Protein AF-A0A315XHP5-F1 (afdb_monomer_lite)

Structure (mmCIF, N/CA/C/O backbone):
data_AF-A0A315XHP5-F1
#
_entry.id   AF-A0A315XHP5-F1
#
loop_
_atom_site.group_PDB
_atom_site.id
_atom_site.type_symbol
_atom_site.label_atom_id
_atom_site.label_alt_id
_atom_site.label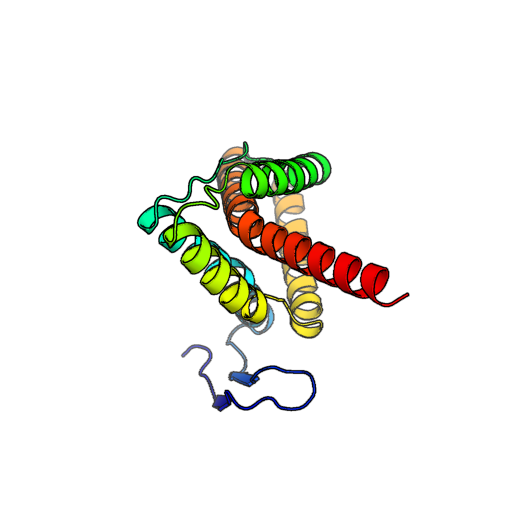_comp_id
_atom_site.label_asym_id
_atom_site.label_entity_id
_atom_site.label_seq_id
_atom_site.pdbx_PDB_ins_code
_atom_site.Cartn_x
_atom_site.Cartn_y
_atom_site.Cartn_z
_atom_site.occupancy
_atom_site.B_iso_or_equiv
_atom_site.auth_seq_id
_atom_site.auth_comp_id
_atom_site.auth_asym_id
_atom_site.auth_atom_id
_atom_site.pdbx_PDB_model_num
ATOM 1 N N . MET A 1 1 ? -13.627 -26.303 9.948 1.00 48.09 1 MET A N 1
ATOM 2 C CA . MET A 1 1 ? -14.418 -25.221 10.567 1.00 48.09 1 MET A CA 1
ATOM 3 C C . MET A 1 1 ? -13.450 -24.093 10.889 1.00 48.09 1 MET A C 1
ATOM 5 O O . MET A 1 1 ? -12.541 -24.327 11.677 1.00 48.09 1 MET A O 1
ATOM 9 N N . GLY A 1 2 ? -13.525 -22.995 10.132 1.00 52.03 2 GLY A N 1
ATOM 10 C CA . GLY A 1 2 ? -12.643 -21.823 10.245 1.00 52.03 2 GLY A CA 1
ATOM 11 C C . GLY A 1 2 ? -13.203 -20.770 11.203 1.00 52.03 2 GLY A C 1
ATOM 12 O O . GLY A 1 2 ? -14.268 -20.991 11.780 1.00 52.03 2 GLY A O 1
ATOM 13 N N . ALA A 1 3 ? -12.488 -19.652 11.362 1.00 57.41 3 ALA A N 1
ATOM 14 C CA . ALA A 1 3 ? -12.960 -18.525 12.161 1.00 57.41 3 ALA A CA 1
ATOM 15 C C . ALA A 1 3 ? -14.303 -18.014 11.611 1.00 57.41 3 ALA A C 1
ATOM 17 O O . ALA A 1 3 ? -14.459 -17.842 10.400 1.00 57.41 3 ALA A O 1
ATOM 18 N N . ARG A 1 4 ? -15.285 -17.826 12.494 1.00 66.38 4 ARG A N 1
ATOM 19 C CA . ARG A 1 4 ? -16.578 -17.215 12.182 1.00 66.38 4 ARG A CA 1
ATOM 20 C C . ARG A 1 4 ? -16.656 -15.854 12.850 1.00 66.38 4 ARG A C 1
ATOM 22 O O . ARG A 1 4 ? -16.218 -15.710 13.987 1.00 66.38 4 ARG A O 1
ATOM 29 N N . ILE A 1 5 ? -17.243 -14.902 12.135 1.00 67.19 5 ILE A N 1
ATOM 30 C CA . ILE A 1 5 ? -17.644 -13.615 12.697 1.00 67.19 5 ILE A CA 1
ATOM 31 C C . ILE A 1 5 ? -18.710 -13.902 13.759 1.00 67.19 5 ILE A C 1
ATOM 33 O O . ILE A 1 5 ? -19.704 -14.569 13.462 1.00 67.19 5 ILE A O 1
ATOM 37 N N . THR A 1 6 ? -18.459 -13.474 14.991 1.00 69.94 6 THR A N 1
ATOM 38 C CA . THR A 1 6 ? -19.378 -13.623 16.129 1.00 69.94 6 THR A CA 1
ATOM 39 C C . THR A 1 6 ? -20.142 -12.346 16.400 1.00 69.94 6 THR A C 1
ATOM 41 O O . THR A 1 6 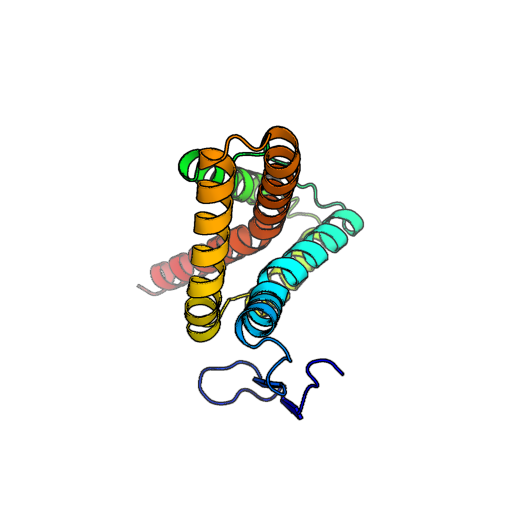? -21.309 -12.425 16.769 1.00 69.94 6 THR A O 1
ATOM 44 N N . ASP A 1 7 ? -19.509 -11.201 16.162 1.00 65.00 7 ASP A N 1
ATOM 45 C CA . ASP A 1 7 ? -20.145 -9.898 16.263 1.00 65.00 7 ASP A CA 1
ATOM 46 C C . ASP A 1 7 ? -19.640 -8.973 15.152 1.00 65.00 7 ASP A C 1
ATOM 48 O O . ASP A 1 7 ? -18.492 -9.070 14.710 1.00 65.00 7 ASP A O 1
ATOM 52 N N . PHE A 1 8 ? -20.524 -8.113 14.660 1.00 66.88 8 PHE A N 1
ATOM 53 C CA . PHE A 1 8 ? -20.239 -7.140 13.612 1.00 66.88 8 PHE A CA 1
ATOM 54 C C . PHE A 1 8 ? -21.026 -5.869 13.903 1.00 66.88 8 PHE A C 1
ATOM 56 O O . PHE A 1 8 ? -22.255 -5.846 13.808 1.00 66.88 8 PHE A O 1
ATOM 63 N N . SER A 1 9 ? -20.311 -4.789 14.204 1.00 64.00 9 SER A N 1
ATOM 64 C CA . SER A 1 9 ? -20.898 -3.469 14.382 1.00 64.00 9 SER A CA 1
ATOM 65 C C . SER A 1 9 ? -20.181 -2.443 13.520 1.00 64.00 9 SER A C 1
ATOM 67 O O . SER A 1 9 ? -18.962 -2.298 13.570 1.00 64.00 9 SER A O 1
ATOM 69 N N . VAL A 1 10 ? -20.974 -1.687 12.763 1.00 63.47 10 VAL A N 1
ATOM 70 C CA . VAL A 1 10 ? -20.528 -0.526 11.972 1.00 63.47 10 VAL A CA 1
ATOM 71 C C . VAL A 1 10 ? -20.698 0.777 12.764 1.00 63.47 10 VAL A C 1
ATOM 73 O O . VAL A 1 10 ? -20.462 1.864 12.246 1.00 63.47 10 VAL A O 1
ATOM 76 N N . ILE A 1 11 ? -21.164 0.687 14.015 1.00 65.25 11 ILE A N 1
ATOM 77 C CA . ILE A 1 11 ? -21.363 1.844 14.886 1.00 65.25 11 ILE A CA 1
ATOM 78 C C . ILE A 1 11 ? -20.035 2.121 15.603 1.00 65.25 11 ILE A C 1
ATOM 80 O O . ILE A 1 11 ? -19.528 1.222 16.282 1.00 65.25 11 ILE A O 1
ATOM 84 N N . PRO A 1 12 ? -19.474 3.339 15.483 1.00 56.47 12 PRO A N 1
ATOM 85 C CA . PRO A 1 12 ? -18.249 3.713 16.176 1.00 56.47 12 PRO A CA 1
ATOM 86 C C . PRO A 1 12 ? -18.390 3.516 17.686 1.00 56.47 12 PRO A C 1
ATOM 88 O O . PRO A 1 12 ? -19.360 3.973 18.295 1.00 56.47 12 PRO A O 1
ATOM 91 N N . SER A 1 13 ? -17.418 2.836 18.286 1.00 49.19 13 SER A N 1
ATOM 92 C CA . SER A 1 13 ? -17.386 2.509 19.711 1.00 49.19 13 SER A CA 1
ATOM 93 C C . SER A 1 13 ? -15.965 2.721 20.228 1.00 49.19 13 SER A C 1
ATOM 95 O O . SER A 1 13 ? -15.024 2.059 19.777 1.00 49.19 13 SER A O 1
ATOM 97 N N . GLY A 1 14 ? -15.802 3.679 21.146 1.00 64.06 14 GLY A N 1
ATOM 98 C CA . GLY A 1 14 ? -14.495 4.050 21.697 1.00 64.06 14 GLY A CA 1
ATOM 99 C C . GLY A 1 14 ? -13.502 4.489 20.614 1.00 64.06 14 GLY A C 1
ATOM 100 O O . GLY A 1 14 ? -13.785 5.411 19.853 1.00 64.06 14 GLY A O 1
ATOM 101 N N . ASP A 1 15 ? -12.356 3.805 20.540 1.00 54.47 15 ASP A N 1
ATOM 102 C CA . ASP A 1 15 ? -11.249 4.091 19.608 1.00 54.47 15 ASP A CA 1
ATOM 103 C C . ASP A 1 15 ? -11.386 3.398 18.235 1.00 54.47 15 ASP A C 1
ATOM 105 O O . ASP A 1 15 ? -10.457 3.431 17.426 1.00 54.47 15 ASP A O 1
ATOM 109 N N . THR A 1 16 ? -12.517 2.744 17.949 1.00 48.78 16 THR A N 1
ATOM 110 C CA . THR A 1 16 ? -12.709 1.981 16.703 1.00 48.78 16 THR A CA 1
ATOM 111 C C . THR A 1 16 ? -13.852 2.545 15.860 1.00 48.78 16 THR A C 1
ATOM 113 O O . THR A 1 16 ? -14.914 2.902 16.371 1.00 48.78 16 THR A O 1
ATOM 116 N N . LEU A 1 17 ? -13.651 2.607 14.538 1.00 52.59 17 LEU A N 1
ATOM 117 C CA . LEU A 1 17 ? -14.651 3.060 13.550 1.00 52.59 17 LEU A CA 1
ATOM 118 C C . LEU A 1 17 ? -15.741 2.003 13.260 1.00 52.59 17 LEU A C 1
ATOM 120 O O . LEU A 1 17 ? -16.533 2.155 12.334 1.00 52.59 17 LEU A O 1
ATOM 124 N N . GLY A 1 18 ? -15.761 0.932 14.047 1.00 54.78 18 GLY A N 1
ATOM 125 C CA . GLY A 1 18 ? -16.517 -0.297 13.860 1.00 54.78 18 GLY A CA 1
ATOM 126 C C . GLY A 1 18 ? -15.705 -1.449 14.449 1.00 54.78 18 GLY A C 1
ATOM 127 O O . GLY A 1 18 ? -14.478 -1.365 14.527 1.00 54.78 18 GLY A O 1
ATOM 128 N N . HIS A 1 19 ? -16.372 -2.507 14.892 1.00 59.78 19 HIS A N 1
ATOM 129 C CA . HIS A 1 19 ? -15.698 -3.660 15.475 1.00 59.78 19 HIS A CA 1
ATOM 130 C C . HIS A 1 19 ? -16.249 -4.948 14.870 1.00 59.78 19 HIS A C 1
ATOM 132 O O . HIS A 1 19 ? -17.439 -5.058 14.561 1.00 59.78 19 HIS A O 1
ATOM 138 N N . VAL A 1 20 ? -15.355 -5.910 14.678 1.00 60.09 20 VAL A N 1
ATOM 139 C CA . VAL A 1 20 ? -15.707 -7.245 14.217 1.00 60.09 20 VAL A CA 1
ATOM 140 C C . VAL A 1 20 ? -15.006 -8.229 15.138 1.00 60.09 20 VAL A C 1
ATOM 142 O O . VAL A 1 20 ? -13.777 -8.251 15.204 1.00 60.09 20 VAL A O 1
ATOM 145 N N . GLU A 1 21 ? -15.786 -9.006 15.882 1.00 64.56 21 GLU A N 1
ATOM 146 C CA . GLU A 1 21 ? -15.270 -10.100 16.699 1.00 64.56 21 GLU A CA 1
ATOM 147 C C . GLU A 1 21 ? -15.307 -11.401 15.909 1.00 64.56 21 GLU A C 1
ATOM 149 O O . GLU A 1 21 ? -16.237 -11.683 15.147 1.00 64.56 21 GLU A O 1
ATOM 154 N N . TYR A 1 22 ? -14.285 -12.225 16.119 1.00 65.44 22 TYR A N 1
ATOM 155 C CA . TYR A 1 22 ? -14.148 -13.507 15.452 1.00 65.44 22 TYR A CA 1
ATOM 156 C C . TYR A 1 22 ? -13.828 -14.586 16.478 1.00 65.44 22 TYR A C 1
ATOM 158 O O . TYR A 1 22 ? -13.033 -14.379 17.397 1.00 65.44 22 TYR A O 1
ATOM 166 N N . THR A 1 23 ? -14.378 -15.785 16.288 1.00 62.31 23 THR A N 1
ATOM 167 C CA . THR A 1 23 ? -13.933 -16.957 17.052 1.00 62.31 23 THR A CA 1
ATOM 168 C C . THR A 1 23 ? -12.448 -17.211 16.810 1.00 62.31 23 THR A C 1
ATOM 170 O O . THR A 1 23 ? -12.006 -17.173 15.657 1.00 62.31 23 THR A O 1
ATOM 173 N N . ASN A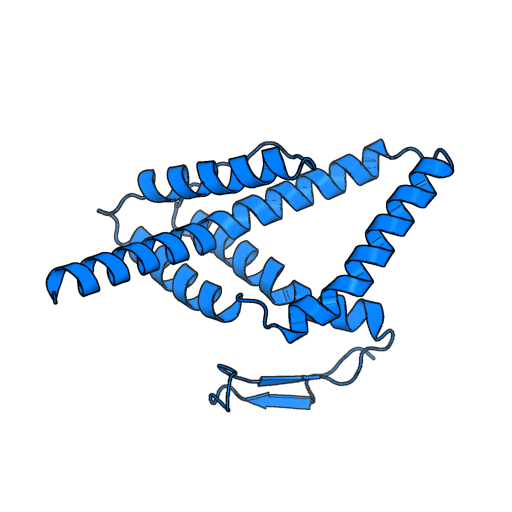 1 24 ? -11.722 -17.582 17.865 1.00 59.38 24 ASN A N 1
ATOM 174 C CA . ASN A 1 24 ? -10.297 -17.890 17.789 1.00 59.38 24 ASN A CA 1
ATOM 175 C C . ASN A 1 24 ? -10.014 -18.912 16.658 1.00 59.38 24 ASN A C 1
ATOM 177 O O . ASN A 1 24 ? -10.641 -19.980 16.627 1.00 59.38 24 ASN A O 1
ATOM 181 N N . PRO A 1 25 ? -9.117 -18.612 15.702 1.00 60.03 25 PRO A N 1
ATOM 182 C CA . PRO A 1 25 ? -8.815 -19.527 14.614 1.00 60.03 25 PRO A CA 1
ATOM 183 C C . PRO A 1 25 ? -8.159 -20.811 15.136 1.00 60.03 25 PRO A C 1
ATOM 185 O O . PRO A 1 25 ? -7.469 -20.807 16.152 1.00 60.03 25 PRO A O 1
ATOM 188 N N . LYS A 1 26 ? -8.329 -21.921 14.398 1.00 61.09 26 LYS A N 1
ATOM 189 C CA . LYS A 1 26 ? -7.779 -23.247 14.758 1.00 61.09 26 LYS A CA 1
ATOM 190 C C . LYS A 1 26 ? -6.289 -23.224 15.112 1.00 61.09 26 LYS A C 1
ATOM 192 O O . LYS A 1 26 ? -5.851 -24.017 15.936 1.00 61.09 26 LYS A O 1
ATOM 197 N N . ILE A 1 27 ? -5.530 -22.345 14.458 1.00 66.19 27 ILE A N 1
ATOM 198 C CA . ILE A 1 27 ? -4.134 -22.058 14.775 1.00 66.19 27 ILE A CA 1
ATOM 199 C C . ILE A 1 27 ? -4.075 -20.561 15.101 1.00 66.19 27 ILE A C 1
ATOM 201 O O . ILE A 1 27 ? -4.015 -19.759 14.166 1.00 66.19 27 ILE A O 1
ATOM 205 N N . PRO A 1 28 ? -4.143 -20.171 16.387 1.00 62.06 28 PRO A N 1
ATOM 206 C CA . PRO A 1 28 ? -4.323 -18.774 16.782 1.00 62.06 28 PRO A CA 1
ATOM 207 C C . PRO A 1 28 ? -3.214 -17.861 16.253 1.00 62.06 28 PRO A C 1
ATOM 209 O O . PRO A 1 28 ? -3.488 -16.734 15.867 1.00 62.06 28 PRO A O 1
ATOM 212 N N . ILE A 1 29 ? -1.984 -18.370 16.139 1.00 63.44 29 ILE A N 1
ATOM 213 C CA . ILE A 1 29 ? -0.842 -17.615 15.607 1.00 63.44 29 ILE A CA 1
ATOM 214 C C . ILE A 1 29 ? -1.065 -17.262 14.128 1.00 63.44 29 ILE A C 1
ATOM 216 O O . ILE A 1 29 ? -1.094 -16.094 13.770 1.00 63.44 29 ILE A O 1
ATOM 220 N N . ILE A 1 30 ? -1.289 -18.260 13.268 1.00 64.06 30 ILE A N 1
ATOM 221 C CA . ILE A 1 30 ? -1.409 -18.047 11.814 1.00 64.06 30 ILE A CA 1
ATOM 222 C C . ILE A 1 30 ? -2.715 -17.326 11.464 1.00 64.06 30 ILE A C 1
ATOM 224 O O . ILE A 1 30 ? -2.732 -16.433 10.621 1.00 64.06 30 ILE A O 1
ATOM 228 N N . GLY A 1 31 ? -3.820 -17.717 12.102 1.00 61.38 31 GLY A N 1
ATOM 229 C CA . GLY A 1 31 ? -5.132 -17.167 11.787 1.00 61.38 31 GLY A CA 1
ATOM 230 C C . GLY A 1 31 ? -5.287 -15.713 12.220 1.00 61.38 31 GLY A C 1
ATOM 231 O O . GLY A 1 31 ? -5.830 -14.930 11.447 1.00 61.38 31 GLY A O 1
ATOM 232 N N . ASN A 1 32 ? -4.765 -15.328 13.390 1.00 66.69 32 ASN A N 1
ATOM 233 C CA . ASN A 1 32 ? -4.812 -13.929 13.816 1.00 66.69 32 ASN A CA 1
ATOM 234 C C . ASN A 1 32 ? -3.922 -13.066 12.919 1.00 66.69 32 ASN A C 1
ATOM 236 O O . ASN A 1 32 ? -4.372 -12.028 12.456 1.00 66.69 32 ASN A O 1
ATOM 240 N N . THR A 1 33 ? -2.716 -13.529 12.568 1.00 65.56 33 THR A N 1
ATOM 241 C CA . THR A 1 33 ? -1.846 -12.807 11.627 1.00 65.56 33 THR A CA 1
ATOM 242 C C . THR A 1 33 ? -2.498 -12.628 10.252 1.00 65.56 33 THR A C 1
ATOM 244 O O . THR A 1 33 ? -2.446 -11.537 9.692 1.00 65.56 33 THR A O 1
ATOM 247 N N . ALA A 1 34 ? -3.154 -13.659 9.710 1.00 67.94 34 ALA A N 1
ATOM 248 C CA . ALA A 1 34 ? -3.842 -13.559 8.423 1.00 67.94 34 ALA A CA 1
ATOM 249 C C . ALA A 1 34 ? -5.013 -12.561 8.453 1.00 67.94 34 ALA A C 1
ATOM 251 O O . ALA A 1 34 ? -5.197 -11.810 7.497 1.00 67.94 34 ALA A O 1
ATOM 252 N N . ILE A 1 35 ? -5.779 -12.529 9.549 1.00 67.94 35 ILE A N 1
ATOM 253 C CA . ILE A 1 35 ? -6.877 -11.572 9.741 1.00 67.94 35 ILE A CA 1
ATOM 254 C C . ILE A 1 35 ? -6.328 -10.143 9.842 1.00 67.94 35 ILE A C 1
ATOM 256 O O . ILE A 1 35 ? -6.831 -9.263 9.149 1.00 67.94 35 ILE A O 1
ATOM 260 N N . SER A 1 36 ? -5.259 -9.920 10.611 1.00 67.56 36 SER A N 1
ATOM 261 C CA . SER A 1 36 ? -4.641 -8.596 10.778 1.00 67.56 36 SER A CA 1
ATOM 262 C C . SER A 1 36 ? -3.995 -8.059 9.492 1.00 67.56 36 SER A C 1
ATOM 264 O O . SER A 1 36 ? -3.960 -6.852 9.269 1.00 67.56 36 SER A O 1
ATOM 266 N N . ILE A 1 37 ? -3.497 -8.939 8.614 1.00 69.62 37 ILE A N 1
ATOM 267 C CA . ILE A 1 37 ? -2.892 -8.557 7.324 1.00 69.62 37 ILE A CA 1
ATOM 268 C C . ILE A 1 37 ? -3.954 -8.328 6.235 1.00 69.62 37 ILE A C 1
ATOM 270 O O . ILE A 1 37 ? -3.696 -7.622 5.258 1.00 69.62 37 ILE A O 1
ATOM 274 N N . ALA A 1 38 ? -5.157 -8.891 6.374 1.00 71.50 38 ALA A N 1
ATOM 275 C CA . ALA A 1 38 ? -6.168 -8.844 5.320 1.00 71.50 38 ALA A CA 1
ATOM 276 C C . ALA A 1 38 ? -6.550 -7.411 4.883 1.00 71.50 38 ALA A C 1
ATOM 278 O O . ALA A 1 38 ? -6.587 -7.184 3.673 1.00 71.50 38 ALA A O 1
ATOM 279 N N . PRO A 1 39 ? -6.758 -6.421 5.776 1.00 69.44 39 PRO A N 1
ATOM 280 C CA . PRO A 1 39 ? -7.004 -5.034 5.363 1.00 69.44 39 PRO A CA 1
ATOM 281 C C . PRO A 1 39 ? -5.794 -4.385 4.674 1.00 69.44 39 PRO A C 1
ATOM 283 O O . PRO A 1 39 ? -5.960 -3.691 3.671 1.00 69.44 39 PRO A O 1
ATOM 286 N N . LEU A 1 40 ? -4.579 -4.675 5.157 1.00 70.62 40 LEU A N 1
ATOM 287 C CA . LEU A 1 40 ? -3.315 -4.167 4.606 1.00 70.62 40 LEU A CA 1
ATOM 288 C C . LEU A 1 40 ? -3.017 -4.685 3.196 1.00 70.62 40 LEU A C 1
ATOM 290 O O . LEU A 1 40 ? -2.299 -4.037 2.449 1.00 70.62 40 LEU A O 1
ATOM 294 N N . MET A 1 41 ? -3.552 -5.844 2.818 1.00 74.31 41 MET A N 1
ATOM 295 C CA . MET A 1 41 ? -3.406 -6.400 1.467 1.00 74.31 41 MET A CA 1
ATOM 296 C C . MET A 1 41 ? -4.634 -6.108 0.597 1.00 74.31 41 MET A C 1
ATOM 298 O O . MET A 1 41 ? -4.517 -5.726 -0.566 1.00 74.31 41 MET A O 1
ATOM 302 N N . GLY A 1 42 ? -5.829 -6.283 1.160 1.00 75.81 42 GLY A N 1
ATOM 303 C CA . GLY A 1 42 ? -7.097 -6.229 0.442 1.00 75.81 42 GLY A CA 1
ATOM 304 C C . GLY A 1 42 ? -7.484 -4.823 0.001 1.00 75.81 42 GLY A C 1
ATOM 305 O O . GLY A 1 42 ? -7.831 -4.630 -1.164 1.00 75.81 42 GLY A O 1
ATOM 306 N N . CYS A 1 43 ? -7.400 -3.830 0.892 1.00 78.12 43 CYS A N 1
ATOM 307 C CA . CYS A 1 43 ? -7.757 -2.451 0.551 1.00 78.12 43 CYS A CA 1
ATOM 308 C C . CYS A 1 43 ? -6.823 -1.876 -0.532 1.00 78.12 43 CYS A C 1
ATOM 310 O O . CYS A 1 43 ? -7.333 -1.360 -1.532 1.00 78.12 43 CYS A O 1
ATOM 312 N N . PRO A 1 44 ? -5.491 -2.034 -0.422 1.00 77.44 44 PRO A N 1
ATOM 313 C CA . PRO A 1 44 ? -4.562 -1.668 -1.488 1.00 77.44 44 PRO A CA 1
ATOM 314 C C . PRO A 1 44 ? -4.811 -2.396 -2.821 1.00 77.44 44 PRO A C 1
ATOM 316 O O . PRO A 1 44 ? -4.837 -1.763 -3.878 1.00 77.44 44 PRO A O 1
ATOM 319 N N . ALA A 1 45 ? -5.060 -3.710 -2.804 1.00 79.69 45 ALA A N 1
ATOM 320 C CA . ALA A 1 45 ? -5.317 -4.479 -4.026 1.00 79.69 45 ALA A CA 1
ATOM 321 C C . ALA A 1 45 ? -6.604 -4.037 -4.746 1.00 79.69 45 ALA A C 1
ATOM 323 O O . ALA A 1 45 ? -6.622 -3.891 -5.971 1.00 79.69 45 ALA A O 1
ATOM 324 N N . ILE A 1 46 ? -7.677 -3.779 -3.991 1.00 83.69 46 ILE A N 1
ATOM 325 C CA . ILE A 1 46 ? -8.934 -3.251 -4.535 1.00 83.69 46 ILE A CA 1
ATOM 326 C C . ILE A 1 46 ? -8.707 -1.867 -5.153 1.00 83.69 46 ILE A C 1
ATOM 328 O O . ILE A 1 46 ? -9.227 -1.591 -6.235 1.00 83.69 46 ILE A O 1
ATOM 332 N N . LEU A 1 47 ? -7.890 -1.017 -4.526 1.00 83.25 47 LEU A N 1
ATOM 333 C CA . LEU A 1 47 ? -7.544 0.288 -5.086 1.00 83.25 47 LEU A CA 1
ATOM 334 C C . LEU A 1 47 ? -6.781 0.195 -6.398 1.00 83.25 47 LEU A C 1
ATOM 336 O O . LEU A 1 47 ? -7.086 0.959 -7.310 1.00 83.25 47 LEU A O 1
ATOM 340 N N . LEU A 1 48 ? -5.861 -0.756 -6.546 1.00 83.25 48 LEU A N 1
ATOM 341 C CA . LEU A 1 48 ? -5.186 -0.974 -7.827 1.00 83.25 48 LEU A CA 1
ATOM 342 C C . LEU A 1 48 ? -6.162 -1.401 -8.928 1.00 83.25 48 LEU A C 1
ATOM 344 O O . LEU A 1 48 ? -6.081 -0.901 -10.052 1.00 83.25 48 LEU A O 1
ATOM 348 N N . LEU A 1 49 ? -7.118 -2.279 -8.615 1.00 84.81 49 LEU A N 1
ATOM 349 C CA . LEU A 1 49 ? -8.143 -2.708 -9.573 1.00 84.81 49 LEU A CA 1
ATOM 350 C C . LEU A 1 49 ? -9.060 -1.553 -9.991 1.00 84.81 49 LEU A C 1
ATOM 352 O O . LEU A 1 49 ? -9.345 -1.389 -11.179 1.00 84.81 49 LEU A O 1
ATOM 356 N N . ILE A 1 50 ? -9.492 -0.737 -9.029 1.00 85.88 50 ILE A N 1
ATOM 357 C CA . ILE A 1 50 ? -10.323 0.445 -9.281 1.00 85.88 50 ILE A CA 1
ATOM 358 C C . ILE A 1 50 ? -9.532 1.504 -10.053 1.00 85.88 50 ILE A C 1
ATOM 360 O O . ILE A 1 50 ? -10.039 2.069 -11.016 1.00 85.88 50 ILE A O 1
ATOM 364 N N . GLY A 1 51 ? -8.279 1.759 -9.681 1.00 84.88 51 GLY A N 1
ATOM 365 C CA . GLY A 1 51 ? -7.418 2.700 -10.391 1.00 84.88 51 GLY A CA 1
ATOM 366 C C . GLY A 1 51 ? -7.239 2.290 -11.848 1.00 84.88 51 GLY A C 1
ATOM 367 O O . GLY A 1 51 ? -7.466 3.102 -12.743 1.00 84.88 51 GLY A O 1
ATOM 368 N N . ARG A 1 52 ? -6.991 1.000 -12.106 1.00 83.81 52 ARG A N 1
ATOM 369 C CA . ARG A 1 52 ? -6.905 0.466 -13.470 1.00 83.81 52 ARG A CA 1
ATOM 370 C C . ARG A 1 52 ? -8.205 0.641 -14.260 1.00 83.81 52 ARG A C 1
ATOM 372 O O . ARG A 1 52 ? -8.140 0.990 -15.435 1.00 83.81 52 ARG A O 1
ATOM 379 N N . SER A 1 53 ? -9.374 0.420 -13.654 1.00 86.69 53 SER A N 1
ATOM 380 C CA . SER A 1 53 ? -10.662 0.601 -14.346 1.00 86.69 53 SER A CA 1
ATOM 381 C C . SER A 1 53 ? -11.002 2.075 -14.599 1.00 86.69 53 SER A C 1
ATOM 383 O O . SER A 1 53 ? -11.632 2.405 -15.606 1.00 86.69 53 SER A O 1
ATOM 385 N N . LEU A 1 54 ? -10.535 2.976 -13.731 1.00 85.94 54 LEU A N 1
ATOM 386 C CA . LEU A 1 54 ? -10.681 4.424 -13.872 1.00 85.94 54 LEU A CA 1
ATOM 387 C C . LEU A 1 54 ? -9.624 5.062 -14.791 1.00 85.94 54 LEU A C 1
ATOM 389 O O . LEU A 1 54 ? -9.783 6.225 -15.165 1.00 85.94 54 LEU A O 1
ATOM 393 N N . GLY A 1 55 ? -8.606 4.310 -15.218 1.00 81.94 55 GLY A N 1
ATOM 394 C CA . GLY A 1 55 ? -7.520 4.798 -16.076 1.00 81.94 55 GLY A CA 1
ATOM 395 C C . GLY A 1 55 ? -6.422 5.554 -15.321 1.00 81.94 55 GLY A C 1
ATOM 396 O O . GLY A 1 55 ? -5.689 6.334 -15.923 1.00 81.94 55 GLY A O 1
ATOM 397 N N . VAL A 1 56 ? -6.321 5.342 -14.008 1.00 81.75 56 VAL A N 1
ATOM 398 C CA . VAL A 1 56 ? -5.218 5.823 -13.173 1.00 81.75 56 VAL A CA 1
ATOM 399 C C . VAL A 1 56 ? -4.022 4.897 -13.384 1.00 81.75 56 VAL A C 1
ATOM 401 O O . VAL A 1 56 ? -4.142 3.677 -13.257 1.00 81.75 56 VAL A O 1
ATOM 404 N N . HIS A 1 57 ? -2.879 5.479 -13.734 1.00 78.25 57 HIS A N 1
ATOM 405 C CA . HIS A 1 57 ? -1.652 4.735 -13.994 1.00 78.25 57 HIS A CA 1
ATOM 406 C C . HIS A 1 57 ? -0.837 4.599 -12.707 1.00 78.25 57 HIS A C 1
ATOM 408 O O . HIS A 1 57 ? -0.751 5.539 -11.917 1.00 78.25 57 HIS A O 1
ATOM 414 N N . PHE A 1 58 ? -0.247 3.422 -12.514 1.00 74.62 58 PHE A N 1
ATOM 415 C CA . PHE A 1 58 ? 0.673 3.141 -11.419 1.00 74.62 58 PHE A CA 1
ATOM 416 C C . PHE A 1 58 ? 1.997 2.682 -12.006 1.00 74.62 58 PHE A C 1
ATOM 418 O O . PHE A 1 58 ? 2.022 1.756 -12.823 1.00 74.62 58 PHE A O 1
ATOM 425 N N . ASP A 1 59 ? 3.080 3.309 -11.565 1.00 73.38 59 ASP A N 1
ATOM 426 C CA . ASP A 1 59 ? 4.420 2.833 -11.858 1.00 73.38 59 ASP A CA 1
ATOM 427 C C . ASP A 1 59 ? 4.737 1.666 -10.925 1.00 73.38 59 ASP A C 1
ATOM 429 O O . ASP A 1 59 ? 4.594 1.765 -9.705 1.00 73.38 59 ASP A O 1
ATOM 433 N N . PHE A 1 60 ? 5.148 0.541 -11.507 1.00 69.19 60 PHE A N 1
ATOM 434 C CA . PHE A 1 60 ? 5.575 -0.625 -10.746 1.00 69.19 60 PHE A CA 1
ATOM 435 C C . PHE A 1 60 ? 7.088 -0.520 -10.513 1.00 69.19 60 PHE A C 1
ATOM 437 O O . PHE A 1 60 ? 7.850 -0.620 -11.481 1.00 69.19 60 PHE A O 1
ATOM 444 N N . PRO A 1 61 ? 7.546 -0.303 -9.267 1.00 70.19 61 PRO A N 1
ATOM 445 C CA . PRO A 1 61 ? 8.956 -0.311 -8.952 1.00 70.19 61 PRO A CA 1
ATOM 446 C C . PRO A 1 61 ? 9.521 -1.717 -9.148 1.00 70.19 61 PRO A C 1
ATOM 448 O O . PRO A 1 61 ? 8.805 -2.725 -9.146 1.00 70.19 61 PRO A O 1
ATOM 451 N N . GLN A 1 62 ? 10.837 -1.775 -9.323 1.00 75.25 62 GLN A N 1
ATOM 452 C CA . GLN A 1 62 ? 11.538 -3.049 -9.347 1.00 75.25 62 GLN A CA 1
ATOM 453 C C . GLN A 1 62 ? 11.438 -3.709 -7.974 1.00 75.25 62 GLN A C 1
ATOM 455 O O . GLN A 1 62 ? 11.481 -3.040 -6.947 1.00 75.25 62 GLN A O 1
ATOM 460 N N . ALA A 1 63 ? 11.300 -5.030 -7.973 1.00 73.50 63 ALA A N 1
ATOM 461 C CA . ALA A 1 63 ? 11.210 -5.798 -6.748 1.00 73.50 63 ALA A CA 1
ATOM 462 C C . ALA A 1 63 ? 12.528 -5.736 -5.968 1.00 73.50 63 ALA A C 1
ATOM 464 O O . ALA A 1 63 ? 13.577 -6.100 -6.502 1.00 73.50 63 ALA A O 1
ATOM 465 N N . SER A 1 64 ? 12.470 -5.303 -4.709 1.00 74.31 64 SER A N 1
ATOM 466 C CA . SER A 1 64 ? 13.601 -5.320 -3.789 1.00 74.31 64 SER A CA 1
ATOM 467 C C . SER A 1 64 ? 13.181 -5.830 -2.410 1.00 74.31 64 SER A C 1
ATOM 469 O O . SER A 1 64 ? 12.015 -5.826 -2.022 1.00 74.31 64 SER A O 1
ATOM 471 N N . PHE A 1 65 ? 14.172 -6.307 -1.668 1.00 70.75 65 PHE A N 1
ATOM 472 C CA . PHE A 1 65 ? 14.057 -6.632 -0.247 1.00 70.75 65 PHE A CA 1
ATOM 473 C C . PHE A 1 65 ? 14.901 -5.719 0.636 1.00 70.75 65 PHE A C 1
ATOM 475 O O . PHE A 1 65 ? 14.859 -5.823 1.862 1.00 70.75 65 PHE A O 1
ATOM 482 N N . ASP A 1 66 ? 15.688 -4.835 0.025 1.00 81.44 66 ASP A N 1
ATOM 483 C CA . ASP A 1 66 ? 16.414 -3.826 0.771 1.00 81.44 66 ASP A CA 1
ATOM 484 C C . ASP A 1 66 ? 15.435 -2.747 1.241 1.00 81.44 66 ASP A C 1
ATOM 486 O O . ASP A 1 66 ? 14.829 -2.043 0.435 1.00 81.44 66 ASP A O 1
ATOM 490 N N . ILE A 1 67 ? 15.316 -2.604 2.561 1.00 79.75 67 ILE A N 1
ATOM 491 C CA . ILE A 1 67 ? 14.404 -1.669 3.225 1.00 79.75 67 ILE A CA 1
ATOM 492 C C . ILE A 1 67 ? 14.647 -0.232 2.758 1.00 79.75 67 ILE A C 1
ATOM 494 O O . ILE A 1 67 ? 13.690 0.523 2.580 1.00 79.75 67 ILE A O 1
ATOM 498 N N . LEU A 1 68 ? 15.909 0.165 2.561 1.00 85.44 68 LEU A N 1
ATOM 499 C CA . LEU A 1 68 ? 16.242 1.520 2.115 1.00 85.44 68 LEU A CA 1
ATOM 500 C C . LEU A 1 68 ? 15.769 1.753 0.680 1.00 85.44 68 LEU A C 1
ATOM 502 O O . LEU A 1 68 ? 15.188 2.798 0.384 1.00 85.44 68 LEU A O 1
ATOM 506 N N . THR A 1 69 ? 15.991 0.773 -0.191 1.00 84.25 69 THR A N 1
ATOM 507 C CA . THR A 1 69 ? 15.534 0.798 -1.581 1.00 84.25 69 THR A CA 1
ATOM 508 C C . THR A 1 69 ? 14.005 0.782 -1.675 1.00 84.25 69 THR A C 1
ATOM 510 O O . THR A 1 69 ? 13.438 1.648 -2.337 1.00 84.25 69 THR A O 1
ATOM 513 N N . GLU A 1 70 ? 13.319 -0.101 -0.945 1.00 82.12 70 GLU A N 1
ATOM 514 C CA . GLU A 1 70 ? 11.849 -0.153 -0.897 1.00 82.12 70 GLU A CA 1
ATOM 515 C C . GLU A 1 70 ? 11.245 1.143 -0.339 1.00 82.12 70 GLU A C 1
ATOM 517 O O . GLU A 1 70 ? 10.275 1.668 -0.883 1.00 82.12 70 GLU A O 1
ATOM 522 N N . SER A 1 71 ? 11.851 1.729 0.699 1.00 84.12 71 SER A N 1
ATOM 523 C CA . SER A 1 71 ? 11.405 3.018 1.248 1.00 84.12 71 SER A CA 1
ATOM 524 C C . SER A 1 71 ? 11.534 4.150 0.228 1.00 84.12 71 SER A C 1
ATOM 526 O O . SER A 1 71 ? 10.652 5.005 0.140 1.00 84.12 71 SER A O 1
ATOM 528 N N . ARG A 1 72 ? 12.618 4.161 -0.562 1.00 86.50 72 ARG A N 1
ATOM 529 C CA . ARG A 1 72 ? 12.784 5.120 -1.664 1.00 86.50 72 ARG A CA 1
ATOM 530 C C . ARG A 1 72 ? 11.740 4.900 -2.748 1.00 86.50 72 ARG A C 1
ATOM 532 O O . ARG A 1 72 ? 11.094 5.862 -3.134 1.00 86.50 72 ARG A O 1
ATOM 539 N N . TYR A 1 73 ? 11.505 3.659 -3.169 1.00 86.69 73 TYR A N 1
ATOM 540 C CA . TYR A 1 73 ? 10.462 3.341 -4.148 1.00 86.69 73 TYR A CA 1
ATOM 541 C C . TYR A 1 73 ? 9.068 3.751 -3.685 1.00 86.69 73 TYR A C 1
ATOM 543 O O . TYR A 1 73 ? 8.295 4.282 -4.479 1.00 86.69 73 TYR A O 1
ATOM 551 N N . LEU A 1 74 ? 8.757 3.572 -2.402 1.00 86.00 74 LEU A N 1
ATOM 552 C CA . LEU A 1 74 ? 7.508 4.049 -1.821 1.00 86.00 74 LEU A CA 1
ATOM 553 C C . LEU A 1 74 ? 7.398 5.572 -1.884 1.00 86.00 74 LEU A C 1
ATOM 555 O O . LEU A 1 74 ? 6.356 6.082 -2.288 1.00 86.00 74 LEU A O 1
ATOM 559 N N . LEU A 1 75 ? 8.448 6.306 -1.510 1.00 87.44 75 LEU A N 1
ATOM 560 C CA . LEU A 1 75 ? 8.445 7.771 -1.549 1.00 87.44 75 LEU A CA 1
ATOM 561 C C . LEU A 1 75 ? 8.372 8.310 -2.980 1.00 87.44 75 LEU A C 1
ATOM 563 O O . LEU A 1 75 ? 7.487 9.110 -3.280 1.00 87.44 75 LEU A O 1
ATOM 567 N N . ASP A 1 76 ? 9.256 7.848 -3.860 1.00 88.56 76 ASP A N 1
ATOM 568 C CA . ASP A 1 76 ? 9.323 8.277 -5.257 1.00 88.56 76 ASP A CA 1
ATOM 569 C C . ASP A 1 76 ? 8.038 7.908 -5.997 1.00 88.56 76 ASP A C 1
ATOM 571 O O . ASP A 1 76 ? 7.461 8.740 -6.695 1.00 88.56 76 ASP A O 1
ATOM 575 N N . GLY A 1 77 ? 7.530 6.694 -5.779 1.00 87.19 77 GLY A N 1
ATOM 576 C CA . GLY A 1 77 ? 6.258 6.241 -6.327 1.00 87.19 77 GLY A CA 1
ATOM 577 C C . GLY A 1 77 ? 5.075 7.055 -5.803 1.00 87.19 77 GLY A C 1
ATOM 578 O O . GLY A 1 77 ? 4.188 7.411 -6.573 1.00 87.19 77 GLY A O 1
ATOM 579 N N . THR A 1 78 ? 5.081 7.431 -4.522 1.00 88.62 78 THR A N 1
ATOM 580 C CA . THR A 1 78 ? 4.059 8.314 -3.936 1.00 88.62 78 THR A CA 1
ATOM 581 C C . THR A 1 78 ? 4.093 9.708 -4.550 1.00 88.62 78 THR A C 1
ATOM 583 O O . THR A 1 78 ? 3.045 10.253 -4.896 1.00 88.62 78 THR A O 1
ATOM 586 N N . LEU A 1 79 ? 5.279 10.289 -4.723 1.00 87.69 79 LEU A N 1
ATOM 587 C CA . LEU A 1 79 ? 5.431 11.602 -5.345 1.00 87.69 79 LEU A CA 1
ATOM 588 C C . LEU A 1 79 ? 5.050 11.571 -6.827 1.00 87.69 79 LEU A C 1
ATOM 590 O O . LEU A 1 79 ? 4.266 12.421 -7.246 1.00 87.69 79 LEU A O 1
ATOM 594 N N . SER A 1 80 ? 5.539 10.583 -7.585 1.00 87.44 80 SER A N 1
ATOM 595 C CA . SER A 1 80 ? 5.185 10.358 -8.996 1.00 87.44 80 SER A CA 1
ATOM 596 C C . SER A 1 80 ? 3.677 10.200 -9.160 1.00 87.44 80 SER A C 1
ATOM 598 O O . SER A 1 80 ? 3.067 10.825 -10.023 1.00 87.44 80 SER A O 1
ATOM 600 N N . PHE A 1 81 ? 3.044 9.439 -8.265 1.00 88.69 81 PHE A N 1
ATOM 601 C CA . PHE A 1 81 ? 1.601 9.276 -8.257 1.00 88.69 81 PHE A CA 1
ATOM 602 C C . PHE A 1 81 ? 0.884 10.616 -8.075 1.00 88.69 81 PHE A C 1
ATOM 604 O O . PHE A 1 81 ? 0.050 10.969 -8.899 1.00 88.69 81 PHE A O 1
ATOM 611 N N . ILE A 1 82 ? 1.230 11.397 -7.044 1.00 88.44 82 ILE A N 1
ATOM 612 C CA . ILE A 1 82 ? 0.593 1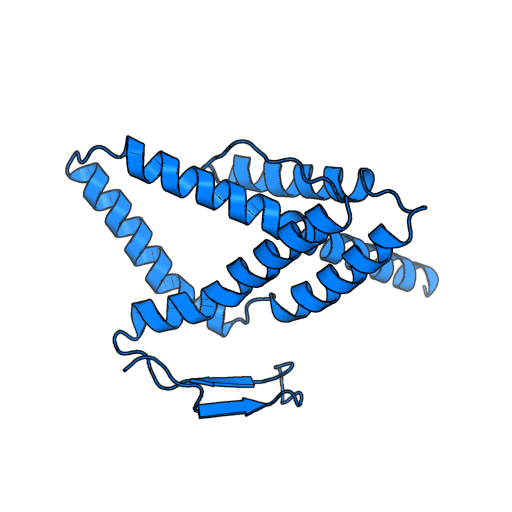2.698 -6.780 1.00 88.44 82 ILE A CA 1
ATOM 613 C C . ILE A 1 82 ? 0.769 13.658 -7.963 1.00 88.44 82 ILE A C 1
ATOM 615 O O . ILE A 1 82 ? -0.181 14.353 -8.329 1.00 88.44 82 ILE A O 1
ATOM 619 N N . THR A 1 83 ? 1.963 13.739 -8.551 1.00 88.06 83 THR A N 1
ATOM 620 C CA . THR A 1 83 ? 2.239 14.678 -9.649 1.00 88.06 83 THR A CA 1
ATOM 621 C C . THR A 1 83 ? 1.696 14.203 -10.995 1.00 88.06 83 THR A C 1
ATOM 623 O O . THR A 1 83 ? 1.380 15.037 -11.839 1.00 88.06 83 THR A O 1
ATOM 626 N N . GLY A 1 84 ? 1.547 12.891 -11.185 1.00 86.06 84 GLY A N 1
ATOM 627 C CA . GLY A 1 84 ? 1.012 12.267 -12.395 1.00 86.06 84 GLY A CA 1
ATOM 628 C C . GLY A 1 84 ? -0.517 12.215 -12.470 1.00 86.06 84 GLY A C 1
ATOM 629 O O . GLY A 1 84 ? -1.060 11.848 -13.513 1.00 86.06 84 GLY A O 1
ATOM 630 N N . LEU A 1 85 ? -1.231 12.574 -11.398 1.00 88.00 85 LEU A N 1
ATOM 631 C CA . LEU A 1 85 ? -2.692 12.647 -11.415 1.00 88.00 85 LEU A CA 1
ATOM 632 C C . LEU A 1 85 ? -3.193 13.772 -12.332 1.00 88.00 85 LEU A C 1
ATOM 634 O O . LEU A 1 85 ? -2.808 14.933 -12.203 1.00 88.00 85 LEU A O 1
ATOM 638 N N . ASP A 1 86 ? -4.149 13.443 -13.201 1.00 89.50 86 ASP A N 1
ATOM 639 C CA . ASP A 1 86 ? -4.897 14.441 -13.963 1.00 89.50 86 ASP A CA 1
ATOM 640 C C . ASP A 1 86 ? -6.000 15.050 -13.086 1.00 89.50 86 ASP A C 1
ATOM 642 O O . ASP A 1 86 ? -7.113 14.523 -12.979 1.00 89.50 86 ASP A O 1
ATOM 646 N N . TYR A 1 87 ? -5.684 16.172 -12.443 1.00 87.38 87 TYR A N 1
ATOM 647 C CA . TYR A 1 87 ? -6.620 16.909 -11.593 1.00 87.38 87 TYR A CA 1
ATOM 648 C C . TYR A 1 87 ? -7.784 17.546 -12.366 1.00 87.38 87 TYR A C 1
ATOM 650 O O . TYR A 1 87 ? -8.749 17.972 -11.744 1.00 87.38 87 TYR A O 1
ATOM 658 N N . MET A 1 88 ? -7.751 17.600 -13.700 1.00 91.38 88 MET A N 1
ATOM 659 C CA . MET A 1 88 ? -8.880 18.110 -14.488 1.00 91.38 88 MET A CA 1
ATOM 660 C C . MET A 1 88 ? -9.932 17.028 -14.765 1.00 91.38 88 MET A C 1
ATOM 662 O O . MET A 1 88 ? -11.030 17.330 -15.237 1.00 91.38 88 MET A O 1
ATOM 666 N N . ASN A 1 89 ? -9.633 15.765 -14.451 1.00 91.12 89 ASN A N 1
ATOM 667 C CA . ASN A 1 89 ? -10.506 14.631 -14.715 1.00 91.12 89 ASN A CA 1
ATOM 668 C C . ASN A 1 89 ? -11.336 14.237 -13.484 1.00 91.12 89 ASN A C 1
ATOM 670 O O . ASN A 1 89 ? -10.807 13.916 -12.422 1.00 91.12 89 ASN A O 1
ATOM 674 N N . TRP A 1 90 ? -12.662 14.162 -13.639 1.00 90.12 90 TRP A N 1
ATOM 675 C CA . TRP A 1 90 ? -13.580 13.749 -12.567 1.00 90.12 90 TRP A CA 1
ATOM 676 C C . TRP A 1 90 ? -13.282 12.343 -12.012 1.00 90.12 90 TRP A C 1
ATOM 678 O O . TRP A 1 90 ? -13.494 12.091 -10.824 1.00 90.12 90 TRP A O 1
ATOM 688 N N . LYS A 1 91 ? -12.744 11.433 -12.842 1.00 92.00 91 LYS A N 1
ATOM 689 C CA . LYS A 1 91 ? -12.366 10.071 -12.426 1.00 92.00 91 LYS A CA 1
ATOM 690 C C . LYS A 1 91 ? -11.281 10.078 -11.350 1.00 92.00 91 LYS A C 1
ATOM 692 O O . LYS A 1 91 ? -11.327 9.245 -10.446 1.00 92.00 91 LYS A O 1
ATOM 697 N N . THR A 1 92 ? -10.363 11.043 -11.404 1.00 89.69 92 THR A N 1
ATOM 698 C CA . THR A 1 92 ? -9.320 11.247 -10.392 1.00 89.69 92 THR A CA 1
ATOM 699 C C . THR A 1 92 ? -9.935 11.515 -9.024 1.00 89.69 92 THR A C 1
ATOM 701 O O . THR A 1 92 ? -9.535 10.911 -8.035 1.00 89.69 92 THR A O 1
ATOM 704 N N . TYR A 1 93 ? -10.970 12.351 -8.954 1.00 88.62 93 TYR A N 1
ATOM 705 C CA . TYR A 1 93 ? -11.633 12.667 -7.688 1.00 88.62 93 TYR A CA 1
ATOM 706 C C . TYR A 1 93 ? -12.408 11.482 -7.110 1.00 88.62 93 TYR A C 1
ATOM 708 O O . TYR A 1 93 ? -12.395 11.283 -5.897 1.00 88.62 93 TYR A O 1
ATOM 716 N N . ILE A 1 94 ? -13.030 10.656 -7.959 1.00 89.69 94 ILE A N 1
ATOM 717 C CA . ILE A 1 94 ? -13.651 9.400 -7.512 1.00 89.69 94 ILE A CA 1
ATOM 718 C C . ILE A 1 94 ? -12.603 8.446 -6.961 1.00 89.69 94 ILE A C 1
ATOM 720 O O . ILE A 1 94 ? -12.802 7.873 -5.890 1.00 89.69 94 ILE A O 1
ATOM 724 N N . PHE A 1 95 ? -11.482 8.295 -7.666 1.00 90.56 95 PHE A N 1
ATOM 725 C CA . PHE A 1 95 ? -10.381 7.469 -7.197 1.00 90.56 95 PHE A CA 1
ATOM 726 C C . PHE A 1 95 ? -9.868 7.949 -5.833 1.00 90.56 95 PHE A C 1
ATOM 728 O O . PHE A 1 95 ? -9.782 7.157 -4.898 1.00 90.56 95 PHE A O 1
ATOM 735 N N . LEU A 1 96 ? -9.596 9.250 -5.693 1.00 88.62 96 LEU A N 1
ATOM 736 C CA . LEU A 1 96 ? -9.119 9.847 -4.444 1.00 88.62 96 LEU A CA 1
ATOM 737 C C . LEU A 1 96 ? -10.127 9.680 -3.301 1.00 88.62 96 LEU A C 1
ATOM 739 O O . LEU A 1 96 ? -9.732 9.376 -2.179 1.00 88.62 96 LEU A O 1
ATOM 743 N N . TYR A 1 97 ? -11.425 9.823 -3.574 1.00 87.56 97 TYR A N 1
ATOM 744 C CA . TYR A 1 97 ? -12.469 9.572 -2.583 1.00 87.56 97 TYR A CA 1
ATOM 745 C C . TYR A 1 97 ? -12.455 8.116 -2.096 1.00 87.56 97 TYR A C 1
ATOM 747 O O . TYR A 1 97 ? -12.465 7.864 -0.891 1.00 87.56 97 TYR A O 1
ATOM 755 N N . LEU A 1 98 ? -12.387 7.152 -3.019 1.00 87.50 98 LEU A N 1
ATOM 756 C CA . LEU A 1 98 ? -12.352 5.728 -2.680 1.00 87.50 98 LEU A CA 1
ATOM 757 C C . LEU A 1 98 ? -11.075 5.353 -1.931 1.00 87.50 98 LEU A C 1
ATOM 759 O O . LEU A 1 98 ? -11.132 4.584 -0.977 1.00 87.50 98 LEU A O 1
ATOM 763 N N . ALA A 1 99 ? -9.937 5.918 -2.318 1.00 86.56 99 ALA A N 1
ATOM 764 C CA . ALA A 1 99 ? -8.670 5.682 -1.646 1.00 86.56 99 ALA A CA 1
ATOM 765 C C . ALA A 1 99 ? -8.613 6.329 -0.252 1.00 86.56 99 ALA A C 1
ATOM 767 O O . ALA A 1 99 ? -8.038 5.737 0.657 1.00 86.56 99 ALA A O 1
ATOM 768 N N . LEU A 1 100 ? -9.303 7.451 -0.024 1.00 83.81 100 LEU A N 1
ATOM 769 C CA . LEU A 1 100 ? -9.508 8.002 1.319 1.00 83.81 100 LEU A CA 1
ATOM 770 C C . LEU A 1 100 ? -10.402 7.083 2.167 1.00 83.81 100 LEU A C 1
ATOM 772 O O . LEU A 1 100 ? -10.059 6.770 3.306 1.00 83.81 100 LEU A O 1
ATOM 776 N N . ALA A 1 101 ? -11.530 6.632 1.611 1.00 83.50 101 ALA A N 1
ATOM 777 C CA . ALA A 1 101 ? -12.486 5.773 2.307 1.00 83.50 101 ALA A CA 1
ATOM 778 C C . ALA A 1 101 ? -11.878 4.409 2.674 1.00 83.50 101 ALA A C 1
ATOM 780 O O . ALA A 1 101 ? -12.006 3.953 3.809 1.00 83.50 101 ALA A O 1
ATOM 781 N N . LEU A 1 102 ? -11.172 3.779 1.733 1.00 81.69 102 LEU A N 1
ATOM 782 C CA . LEU A 1 102 ? -10.486 2.508 1.952 1.00 81.69 102 LEU A CA 1
ATOM 783 C C . LEU A 1 102 ? -9.242 2.677 2.825 1.00 81.69 102 LEU A C 1
ATOM 785 O O . LEU A 1 102 ? -8.991 1.828 3.670 1.00 81.69 102 LEU A O 1
ATOM 789 N N . GLY A 1 103 ? -8.502 3.780 2.691 1.00 76.94 103 GLY A N 1
ATOM 790 C CA . GLY A 1 103 ? -7.355 4.087 3.545 1.00 76.94 103 GLY A CA 1
ATOM 791 C C . GLY A 1 103 ? -7.722 4.238 5.017 1.00 76.94 103 GLY A C 1
ATOM 792 O O . GLY A 1 103 ? -7.007 3.737 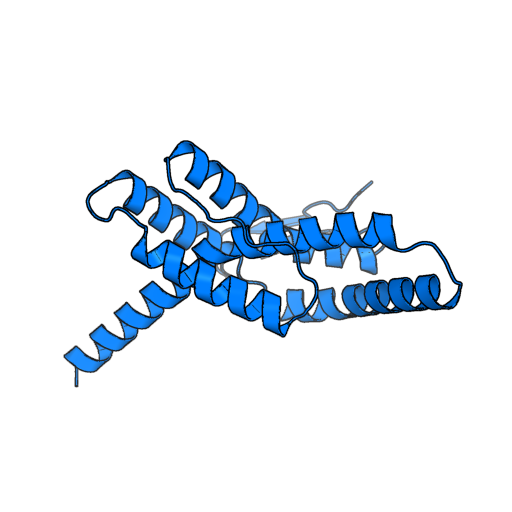5.881 1.00 76.94 103 GLY A O 1
ATOM 793 N N . ALA A 1 104 ? -8.873 4.850 5.306 1.00 72.25 104 ALA A N 1
ATOM 794 C CA . ALA A 1 104 ? -9.393 4.946 6.668 1.00 72.25 104 ALA A CA 1
ATOM 795 C C . ALA A 1 104 ? -9.724 3.570 7.277 1.00 72.25 104 ALA A C 1
ATOM 797 O O . ALA A 1 104 ? -9.575 3.393 8.482 1.00 72.25 104 ALA A O 1
ATOM 798 N N . GLY A 1 105 ? -10.140 2.599 6.455 1.00 68.00 105 GLY A N 1
ATOM 799 C CA . GLY A 1 105 ? -10.397 1.218 6.881 1.00 68.00 105 GLY A CA 1
ATOM 800 C C . GLY A 1 105 ? -9.169 0.299 6.858 1.00 68.00 105 GLY A C 1
ATOM 801 O O . GLY A 1 105 ? -9.185 -0.750 7.493 1.00 68.00 105 GLY A O 1
ATOM 802 N N . ALA A 1 106 ? -8.111 0.680 6.137 1.00 67.88 106 ALA A N 1
ATOM 803 C CA . ALA A 1 106 ? -6.879 -0.096 5.996 1.00 67.88 106 ALA A CA 1
ATOM 804 C C . ALA A 1 106 ? -5.836 0.212 7.079 1.00 67.88 106 ALA A C 1
ATOM 806 O O . ALA A 1 106 ? -4.842 -0.505 7.181 1.00 67.88 106 ALA A O 1
ATOM 807 N N . ALA A 1 107 ? -6.026 1.287 7.851 1.00 67.06 107 ALA A N 1
ATOM 808 C CA . ALA A 1 107 ? -5.099 1.686 8.899 1.00 67.06 107 ALA A CA 1
ATOM 809 C C . ALA A 1 107 ? -5.027 0.589 9.978 1.00 67.06 107 ALA A C 1
ATOM 811 O O . ALA A 1 107 ? -6.021 0.362 10.673 1.00 67.06 107 ALA A O 1
ATOM 812 N N . PRO A 1 108 ? -3.878 -0.096 10.137 1.00 62.66 108 PRO A N 1
ATOM 813 C CA . PRO A 1 108 ? -3.759 -1.156 11.124 1.00 62.66 108 PRO A CA 1
ATOM 814 C C . PRO A 1 108 ? -3.876 -0.554 12.525 1.00 62.66 108 PRO A C 1
ATOM 816 O O . PRO A 1 108 ? -3.247 0.464 12.838 1.00 62.66 108 PRO A O 1
ATOM 819 N N . SER A 1 109 ? -4.675 -1.178 13.388 1.00 66.62 109 SER A N 1
ATOM 820 C CA . SER A 1 109 ? -4.746 -0.786 14.792 1.00 66.62 109 SER A CA 1
ATOM 821 C C . SER A 1 109 ? -3.446 -1.156 15.517 1.00 66.62 109 SER A C 1
ATOM 823 O O . SER A 1 109 ? -2.667 -2.004 15.072 1.00 66.62 109 SER A O 1
ATOM 825 N N . LYS A 1 110 ? -3.197 -0.553 16.687 1.00 66.44 110 LYS A N 1
ATOM 826 C CA . LYS A 1 110 ? -2.042 -0.928 17.529 1.00 66.44 110 LYS A CA 1
ATOM 827 C C . LYS A 1 110 ? -2.043 -2.426 17.860 1.00 66.44 110 LYS A C 1
ATOM 829 O O . LYS A 1 110 ? -0.984 -3.046 17.914 1.00 66.44 110 LYS A O 1
ATOM 834 N N . THR A 1 111 ? -3.228 -3.000 18.049 1.00 66.06 111 THR A N 1
ATOM 835 C CA . THR A 1 111 ? -3.424 -4.425 18.320 1.00 66.06 111 THR A CA 1
ATOM 836 C C . THR A 1 111 ? -3.033 -5.286 17.118 1.00 66.06 111 THR A C 1
ATOM 838 O O . THR A 1 111 ? -2.382 -6.317 17.293 1.00 66.06 111 THR A O 1
ATOM 841 N N . ASP A 1 112 ? -3.335 -4.841 15.896 1.00 65.94 112 ASP A N 1
ATOM 842 C CA . ASP A 1 112 ? -2.985 -5.559 14.661 1.00 65.94 112 ASP A CA 1
ATOM 843 C C . ASP A 1 112 ? -1.467 -5.632 14.463 1.00 65.94 112 ASP A C 1
ATOM 845 O O . ASP A 1 112 ? -0.928 -6.681 14.118 1.00 65.94 112 ASP A O 1
ATOM 849 N N . ILE A 1 113 ? -0.751 -4.549 14.780 1.00 70.88 113 ILE A N 1
ATOM 850 C CA . ILE A 1 113 ? 0.717 -4.501 14.700 1.00 70.88 113 ILE A CA 1
ATOM 851 C C . ILE A 1 113 ? 1.354 -5.461 15.712 1.00 70.88 113 ILE A C 1
ATOM 853 O O . ILE A 1 113 ? 2.236 -6.249 15.366 1.00 70.88 113 ILE A O 1
ATOM 857 N N . ILE A 1 114 ? 0.901 -5.419 16.969 1.00 73.38 114 ILE A N 1
ATOM 858 C CA . ILE A 1 114 ? 1.453 -6.261 18.040 1.00 73.38 114 ILE A CA 1
ATOM 859 C C . ILE A 1 114 ? 1.197 -7.745 17.750 1.00 73.38 114 ILE A C 1
ATOM 861 O O . ILE A 1 114 ? 2.063 -8.579 18.002 1.00 73.38 114 ILE A O 1
ATOM 865 N N . THR A 1 115 ? 0.033 -8.082 17.193 1.00 71.75 115 THR A N 1
ATOM 866 C CA . THR A 1 115 ? -0.324 -9.468 16.849 1.00 71.75 115 THR A CA 1
ATOM 867 C C . THR A 1 115 ? 0.355 -9.972 15.572 1.00 71.75 115 THR A C 1
ATOM 869 O O . THR A 1 115 ? 0.578 -11.176 15.440 1.00 71.75 115 THR A O 1
ATOM 872 N N . MET A 1 116 ? 0.747 -9.083 14.655 1.00 71.56 116 MET A N 1
ATOM 873 C CA . MET A 1 116 ? 1.523 -9.432 13.459 1.00 71.56 116 MET A CA 1
ATOM 874 C C . MET A 1 116 ? 2.996 -9.739 13.778 1.00 71.56 116 MET A C 1
ATOM 876 O O . MET A 1 116 ? 3.602 -10.595 13.128 1.00 71.56 116 MET A O 1
ATOM 880 N N . LEU A 1 117 ? 3.573 -9.078 14.787 1.00 76.25 117 LEU A N 1
ATOM 881 C CA . LEU A 1 117 ? 5.010 -9.129 15.072 1.00 76.25 117 LEU A CA 1
ATOM 882 C C . LEU A 1 117 ? 5.561 -10.550 15.335 1.00 76.25 117 LEU A C 1
ATOM 884 O O . LEU A 1 117 ? 6.580 -10.895 14.733 1.00 76.25 117 LEU A O 1
ATOM 888 N N . PRO A 1 118 ? 4.914 -11.419 16.141 1.00 74.56 118 PRO A N 1
ATOM 889 C CA . PRO A 1 118 ? 5.376 -12.796 16.321 1.00 74.56 118 PRO A CA 1
ATOM 890 C C . PRO A 1 118 ? 5.385 -13.597 15.014 1.00 74.56 118 PRO A C 1
ATOM 892 O O . PRO A 1 118 ? 6.312 -14.366 14.773 1.00 74.56 118 PRO A O 1
ATOM 895 N N . GLY A 1 119 ? 4.383 -13.394 14.151 1.00 71.38 119 GLY A N 1
ATOM 896 C CA . GLY A 1 119 ? 4.316 -14.040 12.840 1.00 71.38 119 GLY A CA 1
ATOM 897 C C . GLY A 1 119 ? 5.480 -13.627 11.941 1.00 71.38 119 GLY A C 1
ATOM 898 O O . GLY A 1 119 ? 6.111 -14.483 11.321 1.00 71.38 119 GLY A O 1
ATOM 899 N N . LEU A 1 120 ? 5.825 -12.336 11.939 1.00 75.56 120 LEU A N 1
ATOM 900 C CA . LEU A 1 120 ? 6.972 -11.816 11.194 1.00 75.56 120 LEU A CA 1
ATOM 901 C C . LEU A 1 120 ? 8.293 -12.429 11.684 1.00 75.56 120 LEU A C 1
ATOM 903 O O . LEU A 1 120 ? 9.102 -12.862 10.871 1.00 75.56 120 LEU A O 1
ATOM 907 N N . ILE A 1 121 ? 8.485 -12.532 13.004 1.00 79.19 121 ILE A N 1
ATOM 908 C CA . ILE A 1 121 ? 9.685 -13.146 13.598 1.00 79.19 121 ILE A CA 1
ATOM 909 C C . ILE A 1 121 ? 9.825 -14.609 13.161 1.00 79.19 121 ILE A C 1
ATOM 911 O O . ILE A 1 121 ? 10.915 -15.027 12.774 1.00 79.19 121 ILE A O 1
ATOM 915 N N . VAL A 1 122 ? 8.733 -15.380 13.186 1.00 80.12 122 VAL A N 1
ATOM 916 C CA . VAL A 1 122 ? 8.741 -16.790 12.761 1.00 80.12 122 VAL A CA 1
ATOM 917 C C . VAL A 1 122 ? 9.107 -16.920 11.282 1.00 80.12 122 VAL A C 1
ATOM 919 O O . VAL A 1 122 ? 9.921 -17.774 10.938 1.00 80.12 122 VAL A O 1
ATOM 922 N N . ILE A 1 123 ? 8.554 -16.067 10.414 1.00 78.56 123 ILE A N 1
ATOM 923 C CA . ILE A 1 123 ? 8.864 -16.072 8.977 1.00 78.56 123 ILE A CA 1
ATOM 924 C C . ILE A 1 123 ? 10.345 -15.750 8.747 1.00 78.56 123 ILE A C 1
ATOM 926 O O . ILE A 1 123 ? 11.028 -16.498 8.052 1.00 78.56 123 ILE A O 1
ATOM 930 N N . THR A 1 124 ? 10.868 -14.694 9.374 1.00 78.69 124 THR A N 1
ATOM 931 C CA . THR A 1 124 ? 12.281 -14.308 9.245 1.00 78.69 124 THR A CA 1
ATOM 932 C C . THR A 1 124 ? 13.216 -15.405 9.751 1.00 78.69 124 THR A C 1
ATOM 934 O O . THR A 1 124 ? 14.194 -15.736 9.083 1.00 78.69 124 THR A O 1
ATOM 937 N N . ALA A 1 125 ? 12.904 -16.017 10.897 1.00 82.38 125 ALA A N 1
ATOM 938 C CA . ALA A 1 125 ? 13.689 -17.119 11.446 1.00 82.38 125 ALA A CA 1
ATOM 939 C C . ALA A 1 125 ? 13.672 -18.354 10.531 1.00 82.38 125 ALA A C 1
ATOM 941 O O . ALA A 1 125 ? 14.704 -18.998 10.355 1.00 82.38 125 ALA A O 1
ATOM 942 N N . ALA A 1 126 ? 12.527 -18.670 9.919 1.00 83.12 126 ALA A N 1
ATOM 943 C CA . ALA A 1 126 ? 12.411 -19.773 8.972 1.00 83.12 126 ALA A CA 1
ATOM 944 C C . ALA A 1 126 ? 13.238 -19.528 7.702 1.00 83.12 126 ALA A C 1
ATOM 946 O O . ALA A 1 126 ? 13.943 -20.432 7.261 1.00 83.12 126 ALA A O 1
ATOM 947 N N . ILE A 1 127 ? 13.202 -18.309 7.150 1.00 79.75 127 ILE A N 1
ATOM 948 C CA . ILE A 1 127 ? 14.024 -17.927 5.992 1.00 79.75 127 ILE A CA 1
ATOM 949 C C . ILE A 1 127 ? 15.511 -18.064 6.336 1.00 79.75 127 ILE A C 1
ATOM 951 O O . ILE A 1 127 ? 16.251 -18.703 5.595 1.00 79.75 127 ILE A O 1
ATOM 955 N N . PHE A 1 128 ? 15.938 -17.545 7.489 1.00 82.00 128 PHE A N 1
ATOM 956 C CA . PHE A 1 128 ? 17.330 -17.649 7.928 1.00 82.00 128 PHE A CA 1
ATOM 957 C C . PHE A 1 128 ? 17.775 -19.104 8.141 1.00 82.00 128 PHE A C 1
ATOM 959 O O . PHE A 1 128 ? 18.877 -19.482 7.757 1.00 82.00 128 PHE A O 1
ATOM 966 N N . ALA A 1 129 ? 16.917 -19.946 8.723 1.00 84.81 129 ALA A N 1
ATOM 967 C CA . ALA A 1 129 ? 17.218 -21.360 8.919 1.00 84.81 129 ALA A CA 1
ATOM 968 C C . ALA A 1 129 ? 17.360 -22.106 7.584 1.00 84.81 129 ALA A C 1
ATOM 970 O O . ALA A 1 129 ? 18.296 -22.879 7.409 1.00 84.81 129 ALA A O 1
ATOM 971 N N . LEU A 1 130 ? 16.453 -21.871 6.636 1.00 84.38 130 LEU A N 1
ATOM 972 C CA . LEU A 1 130 ? 16.506 -22.487 5.310 1.00 84.38 130 LEU A CA 1
ATOM 973 C C . LEU A 1 130 ? 17.783 -22.085 4.544 1.00 84.38 130 LEU A C 1
ATOM 975 O O . LEU A 1 130 ? 18.386 -22.942 3.900 1.00 84.38 130 LEU A O 1
ATOM 979 N N . ASP A 1 131 ? 18.224 -20.827 4.672 1.00 82.56 131 ASP A N 1
ATOM 980 C CA . ASP A 1 131 ? 19.483 -20.337 4.093 1.00 82.56 131 ASP A CA 1
ATOM 981 C C . ASP A 1 131 ? 20.691 -21.016 4.756 1.00 82.56 131 ASP A C 1
ATOM 983 O O . ASP A 1 131 ? 21.564 -21.559 4.081 1.00 82.56 131 ASP A O 1
ATOM 987 N N . TYR A 1 132 ? 20.679 -21.116 6.091 1.00 85.31 132 TYR A N 1
ATOM 988 C CA . TYR A 1 132 ? 21.704 -21.826 6.860 1.00 85.31 132 TYR A CA 1
ATOM 989 C C . TYR A 1 132 ? 21.853 -23.303 6.451 1.00 85.31 132 TYR A C 1
ATOM 991 O O . TYR A 1 132 ? 22.965 -23.831 6.431 1.00 85.31 132 TYR A O 1
ATOM 999 N N . PHE A 1 133 ? 20.752 -23.977 6.101 1.00 90.56 133 PHE A N 1
ATOM 1000 C CA . PHE A 1 133 ? 20.765 -25.368 5.631 1.00 90.56 133 PHE A CA 1
ATOM 1001 C C . PHE A 1 133 ? 21.073 -25.522 4.131 1.00 90.56 133 PHE A C 1
ATOM 1003 O O . PHE A 1 133 ? 21.060 -26.647 3.628 1.00 90.56 133 PHE A O 1
ATOM 1010 N N . GLY A 1 134 ? 21.375 -24.433 3.416 1.00 84.38 134 GLY A N 1
ATOM 1011 C CA . GLY A 1 134 ? 21.765 -24.465 2.005 1.00 84.38 134 GLY A CA 1
ATOM 1012 C C . GLY A 1 134 ? 20.622 -24.812 1.051 1.00 84.38 134 GLY A C 1
ATOM 1013 O O . GLY A 1 134 ? 20.867 -25.357 -0.026 1.00 84.38 134 GLY A O 1
ATOM 1014 N N . VAL A 1 135 ? 19.373 -24.544 1.444 1.00 85.25 135 VAL A N 1
ATOM 1015 C CA . VAL A 1 135 ? 18.218 -24.679 0.548 1.00 85.25 135 VAL A CA 1
ATOM 1016 C C . VAL A 1 135 ? 18.300 -23.586 -0.513 1.00 85.25 135 VAL A C 1
ATOM 1018 O O . VAL A 1 135 ? 18.536 -22.429 -0.183 1.00 85.25 135 VAL A O 1
ATOM 1021 N N . ASP A 1 136 ? 18.091 -23.939 -1.784 1.00 83.44 136 ASP A N 1
ATOM 1022 C CA . ASP A 1 136 ? 18.047 -22.950 -2.863 1.00 83.44 136 ASP A CA 1
ATOM 1023 C C . ASP A 1 136 ? 16.918 -21.936 -2.617 1.00 83.44 136 ASP A C 1
ATOM 1025 O O . ASP A 1 136 ? 15.726 -22.264 -2.627 1.00 83.44 136 ASP A O 1
ATOM 1029 N N . MET A 1 137 ? 17.327 -20.693 -2.377 1.00 80.19 137 MET A N 1
ATOM 1030 C CA . MET A 1 137 ? 16.450 -19.580 -2.048 1.00 80.19 137 MET A CA 1
ATOM 1031 C C . MET A 1 137 ? 16.013 -18.762 -3.256 1.00 80.19 137 MET A C 1
ATOM 1033 O O . MET A 1 137 ? 15.219 -17.837 -3.092 1.00 80.19 137 MET A O 1
ATOM 1037 N N . GLN A 1 138 ? 16.473 -19.082 -4.466 1.00 82.31 138 GLN A N 1
ATOM 1038 C CA . GLN A 1 138 ? 16.211 -18.244 -5.632 1.00 82.31 138 GLN A CA 1
ATOM 1039 C C . GLN A 1 138 ? 14.709 -18.141 -5.941 1.00 82.31 138 GLN A C 1
ATOM 1041 O O . GLN A 1 138 ? 14.169 -17.044 -6.069 1.00 82.31 138 GLN A O 1
ATOM 1046 N N . TYR A 1 139 ? 14.002 -19.273 -5.969 1.00 79.50 139 TYR A N 1
ATOM 1047 C CA . TYR A 1 139 ? 12.557 -19.289 -6.208 1.00 79.50 139 TYR A CA 1
ATOM 1048 C C . TYR A 1 139 ? 11.732 -18.565 -5.122 1.00 79.50 139 TYR A C 1
ATOM 1050 O O . TYR A 1 139 ? 10.923 -17.703 -5.476 1.00 79.50 139 TYR A O 1
ATOM 1058 N N . PRO A 1 140 ? 11.881 -18.858 -3.811 1.00 78.69 140 PRO A N 1
ATOM 1059 C CA . PRO A 1 140 ? 11.134 -18.128 -2.789 1.00 78.69 140 PRO A CA 1
ATOM 1060 C C . PRO A 1 140 ? 11.491 -16.637 -2.773 1.00 78.69 140 PRO A C 1
ATOM 1062 O O . PRO A 1 140 ? 10.587 -15.816 -2.628 1.00 78.69 140 PRO A O 1
ATOM 1065 N N . TYR A 1 141 ? 12.755 -16.268 -2.998 1.00 79.69 141 TYR A N 1
ATOM 1066 C CA . TYR A 1 141 ? 13.173 -14.871 -3.120 1.00 79.69 141 TYR A CA 1
ATOM 1067 C C . TYR A 1 141 ? 12.437 -14.147 -4.257 1.00 79.69 141 TYR A C 1
ATOM 1069 O O . TYR A 1 141 ? 11.888 -13.067 -4.045 1.00 79.69 141 TYR A O 1
ATOM 1077 N N . ASP A 1 142 ? 12.332 -14.753 -5.440 1.00 78.44 142 ASP A N 1
ATOM 1078 C CA . ASP A 1 142 ? 11.589 -14.176 -6.568 1.00 78.44 142 ASP A CA 1
ATOM 1079 C C . ASP A 1 142 ? 10.093 -14.001 -6.264 1.00 78.44 142 ASP A C 1
ATOM 1081 O O . ASP A 1 142 ? 9.480 -13.001 -6.643 1.00 78.44 142 ASP A O 1
ATOM 1085 N N . VAL A 1 143 ? 9.481 -14.961 -5.566 1.00 78.56 143 VAL A N 1
ATOM 1086 C CA . VAL A 1 143 ? 8.063 -14.885 -5.184 1.00 78.56 143 VAL A CA 1
ATOM 1087 C C . VAL A 1 143 ? 7.830 -13.767 -4.170 1.00 78.56 143 VAL A C 1
ATOM 1089 O O . VAL A 1 143 ? 6.930 -12.943 -4.347 1.00 78.56 143 VAL A O 1
ATOM 1092 N N . PHE A 1 144 ? 8.633 -13.721 -3.112 1.00 76.81 144 PHE A N 1
ATOM 1093 C CA . PHE A 1 144 ? 8.478 -12.731 -2.056 1.00 76.81 144 PHE A CA 1
ATOM 1094 C C . PHE A 1 144 ? 8.867 -11.319 -2.510 1.00 76.81 144 PHE A C 1
ATOM 1096 O O . PHE A 1 144 ? 8.206 -10.366 -2.107 1.00 76.81 144 PHE A O 1
ATOM 1103 N N . SER A 1 145 ? 9.868 -11.165 -3.379 1.00 76.31 145 SER A N 1
ATOM 1104 C CA . SER A 1 145 ? 10.255 -9.856 -3.919 1.00 76.31 145 SER A CA 1
ATOM 1105 C C . SER A 1 145 ? 9.132 -9.264 -4.782 1.00 76.31 145 SER A C 1
ATOM 1107 O O . SER A 1 145 ? 8.776 -8.095 -4.631 1.00 76.31 145 SER A O 1
ATOM 1109 N N . ARG A 1 146 ? 8.475 -10.078 -5.620 1.00 78.19 146 ARG A N 1
ATOM 1110 C CA . ARG A 1 146 ? 7.279 -9.665 -6.380 1.00 78.19 146 ARG A CA 1
ATOM 1111 C C . ARG A 1 146 ? 6.105 -9.314 -5.475 1.00 78.19 146 ARG A C 1
ATOM 1113 O O . ARG A 1 146 ? 5.360 -8.384 -5.778 1.00 78.19 146 ARG A O 1
ATOM 1120 N N . LEU A 1 147 ? 5.932 -10.054 -4.382 1.00 76.38 147 LEU A N 1
ATOM 1121 C CA . LEU A 1 147 ? 4.905 -9.765 -3.387 1.00 76.38 147 LEU A CA 1
ATOM 1122 C C . LEU A 1 147 ? 5.186 -8.429 -2.682 1.00 76.38 147 LEU A C 1
ATOM 1124 O O . LEU A 1 147 ? 4.270 -7.621 -2.561 1.00 76.38 147 LEU A O 1
ATOM 1128 N N . SER A 1 148 ? 6.443 -8.169 -2.309 1.00 77.50 148 SER A N 1
ATOM 1129 C CA . SER A 1 148 ? 6.897 -6.883 -1.762 1.00 77.50 148 SER A CA 1
ATOM 1130 C C . SER A 1 148 ? 6.587 -5.738 -2.723 1.00 77.50 148 SER A C 1
ATOM 1132 O O . SER A 1 148 ? 5.868 -4.815 -2.356 1.00 77.50 148 SER A O 1
ATOM 1134 N N . ALA A 1 149 ? 7.001 -5.853 -3.990 1.00 77.00 149 ALA A N 1
ATOM 1135 C CA . ALA A 1 149 ? 6.716 -4.846 -5.013 1.00 77.00 149 ALA A CA 1
ATOM 1136 C C . ALA A 1 149 ? 5.208 -4.594 -5.185 1.00 77.00 149 ALA A C 1
ATOM 1138 O O . ALA A 1 149 ? 4.767 -3.448 -5.283 1.00 77.00 149 ALA A O 1
ATOM 1139 N N . GLY A 1 150 ? 4.402 -5.662 -5.189 1.00 75.81 150 GLY A N 1
ATOM 1140 C CA . GLY A 1 150 ? 2.947 -5.570 -5.274 1.00 75.81 150 GLY A CA 1
ATOM 1141 C C . GLY A 1 150 ? 2.338 -4.808 -4.098 1.00 75.81 150 GLY A C 1
ATOM 1142 O O . GLY A 1 150 ? 1.511 -3.923 -4.315 1.00 75.81 150 GLY A O 1
ATOM 1143 N N . ILE A 1 151 ? 2.774 -5.104 -2.871 1.00 76.12 151 ILE A N 1
ATOM 1144 C CA . ILE A 1 151 ? 2.345 -4.389 -1.660 1.00 76.12 151 ILE A CA 1
ATOM 1145 C C . ILE A 1 151 ? 2.779 -2.924 -1.730 1.00 76.12 151 ILE A C 1
ATOM 1147 O O . ILE A 1 151 ? 1.961 -2.040 -1.477 1.00 76.12 151 ILE A O 1
ATOM 1151 N N . SER A 1 152 ? 4.023 -2.654 -2.126 1.00 79.75 152 SER A N 1
ATOM 1152 C CA . SER A 1 152 ? 4.563 -1.298 -2.231 1.00 79.75 152 SER A CA 1
ATOM 1153 C C . SER A 1 152 ? 3.740 -0.436 -3.194 1.00 79.75 152 SER A C 1
ATOM 1155 O O . SER A 1 152 ? 3.306 0.657 -2.831 1.00 79.75 152 SER A O 1
ATOM 1157 N N . VAL A 1 153 ? 3.405 -0.956 -4.379 1.00 79.81 153 VAL A N 1
ATOM 1158 C CA . VAL A 1 153 ? 2.546 -0.258 -5.358 1.00 79.81 153 VAL A CA 1
ATOM 1159 C C . VAL A 1 153 ? 1.148 -0.017 -4.821 1.00 79.8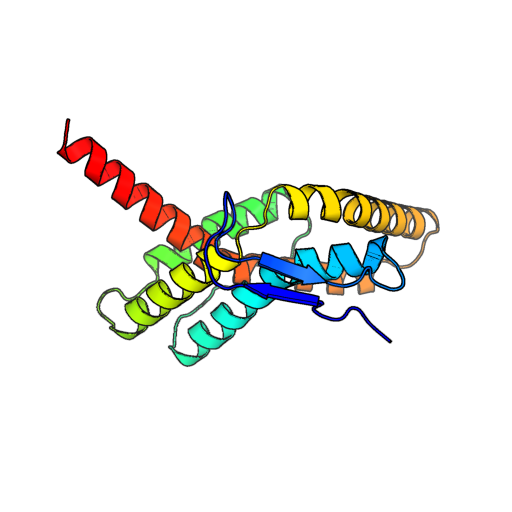1 153 VAL A C 1
ATOM 1161 O O . VAL A 1 153 ? 0.562 1.045 -5.019 1.00 79.81 153 VAL A O 1
ATOM 1164 N N . ALA A 1 154 ? 0.607 -0.998 -4.115 1.00 78.12 154 ALA A N 1
ATOM 1165 C CA . ALA A 1 154 ? -0.724 -0.905 -3.561 1.00 78.12 154 ALA A CA 1
ATOM 1166 C C . ALA A 1 154 ? -0.793 0.130 -2.410 1.00 78.12 154 ALA A C 1
ATOM 1168 O O . ALA A 1 154 ? -1.834 0.756 -2.197 1.00 78.12 154 ALA A O 1
ATOM 1169 N N . MET A 1 155 ? 0.315 0.352 -1.694 1.00 81.12 155 MET A N 1
ATOM 1170 C CA . MET A 1 155 ? 0.426 1.335 -0.612 1.00 81.12 155 MET A CA 1
ATOM 1171 C C . MET A 1 155 ? 0.587 2.784 -1.092 1.00 81.12 155 MET A C 1
ATOM 1173 O O . MET A 1 155 ? 0.179 3.703 -0.376 1.00 81.12 155 MET A O 1
ATOM 1177 N N . ILE A 1 156 ? 1.129 3.005 -2.294 1.00 86.62 156 ILE A N 1
ATOM 1178 C CA . ILE A 1 156 ? 1.362 4.339 -2.881 1.00 86.62 156 ILE A CA 1
ATOM 1179 C C . ILE A 1 156 ? 0.118 5.254 -2.829 1.00 86.62 156 ILE A C 1
ATOM 1181 O O . ILE A 1 156 ? 0.230 6.368 -2.314 1.00 86.62 156 ILE A O 1
ATOM 1185 N N . PRO A 1 157 ? -1.086 4.832 -3.271 1.00 84.38 157 PRO A N 1
ATOM 1186 C CA . PRO A 1 157 ? -2.285 5.676 -3.230 1.00 84.38 157 PRO A CA 1
ATOM 1187 C C . PRO A 1 157 ? -2.688 6.096 -1.816 1.00 84.38 157 PRO A C 1
ATOM 1189 O O . PRO A 1 157 ? -3.149 7.216 -1.596 1.00 84.38 157 PRO A O 1
ATOM 1192 N N . LEU A 1 158 ? -2.515 5.194 -0.847 1.00 85.62 158 LEU A N 1
ATOM 1193 C CA . LEU A 1 158 ? -2.866 5.443 0.548 1.00 85.62 158 LEU A CA 1
ATOM 1194 C C . LEU A 1 158 ? -1.895 6.436 1.192 1.00 85.62 158 LEU A C 1
ATOM 1196 O O . LEU A 1 158 ? -2.316 7.371 1.882 1.00 85.62 158 LEU A O 1
ATOM 1200 N N . LEU A 1 159 ? -0.597 6.272 0.923 1.00 86.06 159 LEU A N 1
ATOM 1201 C CA . LEU A 1 159 ? 0.437 7.217 1.342 1.00 86.06 159 LEU A CA 1
ATOM 1202 C C . LEU A 1 159 ? 0.219 8.590 0.701 1.00 86.06 159 LEU A C 1
ATOM 1204 O O . LEU A 1 159 ? 0.251 9.602 1.401 1.00 86.06 159 LEU A O 1
ATOM 1208 N N . ALA A 1 160 ? -0.093 8.628 -0.595 1.00 85.25 160 ALA A N 1
ATOM 1209 C CA . ALA A 1 160 ? -0.343 9.862 -1.329 1.00 85.25 160 ALA A CA 1
ATOM 1210 C C . ALA A 1 160 ? -1.475 10.681 -0.707 1.00 85.25 160 ALA A C 1
ATOM 1212 O O . ALA A 1 160 ? -1.334 11.880 -0.464 1.00 85.25 160 ALA A O 1
ATOM 1213 N N . ILE A 1 161 ? -2.586 10.025 -0.379 1.00 85.62 161 ILE A N 1
ATOM 1214 C CA . ILE A 1 161 ? -3.725 10.683 0.262 1.00 85.62 161 ILE A CA 1
ATOM 1215 C C . ILE A 1 161 ? -3.385 11.157 1.665 1.00 85.62 161 ILE A C 1
ATOM 1217 O O . ILE A 1 161 ? -3.770 12.262 2.045 1.00 85.62 161 ILE A O 1
ATOM 1221 N N . THR A 1 162 ? -2.636 10.360 2.421 1.00 85.62 162 THR A N 1
ATOM 1222 C CA . THR A 1 162 ? -2.177 10.755 3.756 1.00 85.62 162 THR A CA 1
ATOM 1223 C C . THR A 1 162 ? -1.357 12.046 3.689 1.00 85.62 162 THR A C 1
ATOM 1225 O O . THR A 1 162 ? -1.607 12.974 4.463 1.00 85.62 162 THR A O 1
ATOM 1228 N N . ILE A 1 163 ? -0.442 12.150 2.719 1.00 86.81 163 ILE A N 1
ATOM 1229 C CA . ILE A 1 163 ? 0.357 13.358 2.477 1.00 86.81 163 ILE A CA 1
ATOM 1230 C C . ILE A 1 163 ? -0.539 14.532 2.065 1.00 86.81 163 ILE A C 1
ATOM 1232 O O . ILE A 1 163 ? -0.448 15.597 2.675 1.00 86.81 163 ILE A O 1
ATOM 1236 N N . LEU A 1 164 ? -1.441 14.346 1.095 1.00 86.75 164 LEU A N 1
ATOM 1237 C CA . LEU A 1 164 ? -2.357 15.397 0.632 1.00 86.75 164 LEU A CA 1
ATOM 1238 C C . LEU A 1 164 ? -3.216 15.955 1.775 1.00 86.75 164 LEU A C 1
ATOM 1240 O O . LEU A 1 164 ? -3.309 17.170 1.955 1.00 86.75 164 LEU A O 1
ATOM 1244 N N . VAL A 1 165 ? -3.805 15.084 2.597 1.00 86.06 165 VAL A N 1
ATOM 1245 C CA . VAL A 1 165 ? -4.598 15.487 3.768 1.00 86.06 165 VAL A CA 1
ATOM 1246 C C . VAL A 1 165 ? -3.730 16.219 4.793 1.00 86.06 165 VAL A C 1
ATOM 1248 O O . VAL A 1 165 ? -4.161 17.235 5.345 1.00 86.06 165 VAL A O 1
ATOM 1251 N N . GLY A 1 166 ? -2.508 15.741 5.042 1.00 86.81 166 GLY A N 1
ATOM 1252 C CA . GLY A 1 166 ? -1.542 16.402 5.920 1.00 86.81 166 GLY A CA 1
ATOM 1253 C C . GLY A 1 166 ? -1.203 17.820 5.456 1.00 86.81 166 GLY A C 1
ATOM 1254 O O . GLY A 1 166 ? -1.268 18.760 6.251 1.00 86.81 166 GLY A O 1
ATOM 1255 N N . MET A 1 167 ? -0.933 17.996 4.160 1.00 88.50 167 MET A N 1
ATOM 1256 C CA . MET A 1 167 ? -0.669 19.304 3.551 1.00 88.50 167 MET A CA 1
ATOM 1257 C C . MET A 1 167 ? -1.867 20.250 3.683 1.00 88.50 167 MET A C 1
ATOM 1259 O O . MET A 1 167 ? -1.701 21.399 4.093 1.00 88.50 167 MET A O 1
ATOM 1263 N N . LEU A 1 168 ? -3.083 19.773 3.404 1.00 87.75 168 LEU A N 1
ATOM 1264 C CA . LEU A 1 168 ? -4.304 20.574 3.542 1.00 87.75 168 LEU A CA 1
ATOM 1265 C C . LEU A 1 168 ? -4.524 21.043 4.985 1.00 87.75 168 LEU A C 1
ATOM 1267 O O . LEU A 1 168 ? -4.866 22.206 5.212 1.00 87.75 168 LEU A O 1
ATOM 1271 N N . LYS A 1 169 ? -4.288 20.166 5.970 1.00 88.12 169 LYS A N 1
ATOM 1272 C CA . LYS A 1 169 ? -4.361 20.530 7.392 1.00 88.12 169 LYS A CA 1
ATOM 1273 C C . LYS A 1 169 ? -3.333 21.599 7.754 1.00 88.12 169 LYS A C 1
ATOM 1275 O O . LYS A 1 169 ? -3.692 22.562 8.426 1.00 88.12 169 LYS A O 1
ATOM 1280 N N . LEU A 1 170 ? -2.090 21.462 7.292 1.00 89.56 170 LEU A N 1
ATOM 1281 C CA . LEU A 1 170 ? -1.028 22.437 7.550 1.00 89.56 170 LEU A CA 1
ATOM 1282 C C . LEU A 1 170 ? -1.393 23.824 7.002 1.00 89.56 170 LEU A C 1
ATOM 1284 O O . LEU A 1 170 ? -1.320 24.812 7.730 1.00 89.56 170 LEU A O 1
ATOM 1288 N N . ILE A 1 171 ? -1.858 23.894 5.752 1.00 91.00 171 ILE A N 1
ATOM 1289 C CA . ILE A 1 171 ? -2.302 25.148 5.122 1.00 91.00 171 ILE A CA 1
ATOM 1290 C C . ILE A 1 171 ? -3.455 25.777 5.916 1.00 91.00 171 ILE A C 1
ATOM 1292 O O . ILE A 1 171 ? -3.469 26.986 6.144 1.00 91.00 171 ILE A O 1
ATOM 1296 N N . ALA A 1 172 ? -4.416 24.969 6.370 1.00 89.12 172 ALA A N 1
ATOM 1297 C CA . ALA A 1 172 ? -5.545 25.456 7.157 1.00 89.12 172 ALA A CA 1
ATOM 1298 C C . ALA A 1 172 ? -5.124 26.040 8.517 1.00 89.12 172 ALA A C 1
ATOM 1300 O O . ALA A 1 172 ? -5.748 26.995 8.976 1.00 89.12 172 ALA A O 1
ATOM 1301 N N . VAL A 1 173 ? -4.084 25.489 9.152 1.00 91.00 173 VAL A N 1
ATOM 1302 C CA . VAL A 1 173 ? -3.511 26.029 10.397 1.00 91.00 173 VAL A CA 1
ATOM 1303 C C . VAL A 1 173 ? -2.799 27.352 10.127 1.00 91.00 173 VAL A C 1
ATOM 1305 O O . VAL A 1 173 ? -3.084 28.334 10.804 1.00 91.00 173 VAL A O 1
ATOM 1308 N N . LEU A 1 174 ? -1.947 27.406 9.099 1.00 88.88 174 LEU A N 1
ATOM 1309 C CA . LEU A 1 174 ? -1.204 28.616 8.728 1.00 88.88 174 LEU A CA 1
ATOM 1310 C C . LEU A 1 174 ? -2.112 29.775 8.301 1.00 88.88 174 LEU A C 1
ATOM 1312 O O . LEU A 1 174 ? -1.741 30.926 8.463 1.00 88.88 174 LEU A O 1
ATOM 1316 N N . ARG A 1 175 ? -3.305 29.493 7.767 1.00 81.56 175 ARG A N 1
ATOM 1317 C CA . ARG A 1 175 ? -4.287 30.527 7.402 1.00 81.56 175 ARG A CA 1
ATOM 1318 C C . ARG A 1 175 ? -5.048 31.100 8.608 1.00 81.56 175 ARG A C 1
ATOM 1320 O O . ARG A 1 175 ? -5.710 32.124 8.468 1.00 81.56 175 ARG A O 1
ATOM 1327 N N . LYS A 1 176 ? -5.031 30.411 9.753 1.00 76.50 176 LYS A N 1
ATOM 1328 C CA . LYS A 1 176 ? -5.744 30.813 10.977 1.00 76.50 176 LYS A CA 1
ATOM 1329 C C . LYS A 1 176 ? -4.853 31.515 12.010 1.00 76.50 176 LYS A C 1
ATOM 1331 O O . LYS A 1 176 ? -5.415 32.065 12.954 1.00 76.50 176 LYS A O 1
ATOM 1336 N N . GLY A 1 177 ? -3.528 31.446 11.869 1.00 59.81 177 GLY A N 1
ATOM 1337 C CA . GLY A 1 177 ? -2.550 32.157 12.705 1.00 59.81 177 GLY A CA 1
ATOM 1338 C C . GLY A 1 177 ? -2.073 33.428 12.027 1.00 59.81 177 GLY A C 1
ATOM 1339 O O . GLY A 1 177 ? -1.873 34.419 12.758 1.00 59.81 177 GLY A O 1
#

Radius of gyration: 19.01 Å; chains: 1; bounding box: 43×58×38 Å

pLDDT: mean 77.08, std 10.44, range [48.09, 92.0]

Foldseek 3Di:
DFKDFPDWFCPDDDPDNIDTDIDQGPPNLVRLLCVLCCLLQPLLVVLVVLCVVLVQDFDQDQFDPPPVVLVVCLVVRLVCSLVVDDPVDPSSVVSLVSLVVSLVVSDGDPVSVVSNVVVVVVVVVVLVVCVVVVNDCPVVSVVVSVVSSSSSRSCSSSVNSVVVVVVVVVVVVVVVD

Secondary structure (DSSP, 8-state):
----EEEEE-S-BTTBSSEEEEPPPSSHHHHHHHHHHHHHHHHHHHHHHHHHHHT-----PPP---HHHHHHHHHHHHHHHHHHS-TT-HHHHHHHHHHHHHHHHH---HHHHHHHHHHHHHHHHHHHHHHHTT---HHHHHHHHHHHHHHHHHHHHHHHHHHHHHHHHHHHHHTT-

Sequence (177 aa):
MGARITDFSVIPSGDTLGHVEYTNPKIPIIGNTAISIAPLMGCPAILLLIGRSLGVHFDFPQASFDILTESRYLLDGTLSFITGLDYMNWKTYIFLYLALALGAGAAPSKTDIITMLPGLIVITAAIFALDYFGVDMQYPYDVFSRLSAGISVAMIPLLAITILVGMLKLIAVLRKG